Protein AF-A0A1W6P395-F1 (afdb_monomer_lite)

Sequence (103 aa):
MDKRLFVSHTLVEFTAAFFDCEKIEALGFTANMNLPAVADGRVVSTLNLLGRTGDYTPEVVAAAMAWQPALTLAFLKLQLEDIASATLHSGIRTPQNAGILEG

Foldseek 3Di:
DDPDKDWDLFQVSVVVVDPPSVVLVVVVFTIWTWQFQADPNDRPDTDIDTHHRPPDDVVNVVVSNVCNPVVNVLVVQQVVPDVVPRDPDPDDDDDDDPDPDDD

Organism: NCBI:txid92947

Structure (mmCIF, N/CA/C/O backbone):
data_AF-A0A1W6P395-F1
#
_entry.id   AF-A0A1W6P395-F1
#
loop_
_atom_site.group_PDB
_atom_site.id
_atom_site.type_symbol
_atom_site.label_atom_id
_atom_site.label_alt_id
_atom_site.label_comp_id
_atom_site.label_asym_id
_atom_site.label_entity_id
_atom_site.label_seq_id
_atom_site.pdbx_PDB_ins_code
_atom_site.Cartn_x
_atom_site.Cartn_y
_atom_site.Cartn_z
_atom_site.occupancy
_atom_site.B_iso_or_equiv
_atom_site.auth_seq_id
_atom_site.auth_comp_id
_atom_site.auth_asym_id
_atom_site.auth_atom_id
_atom_site.pdbx_PDB_model_num
ATOM 1 N N . MET A 1 1 ? 1.878 -13.164 1.258 1.00 47.97 1 MET A N 1
ATOM 2 C CA . MET A 1 1 ? 1.255 -11.859 1.557 1.00 47.97 1 MET A CA 1
ATOM 3 C C . MET A 1 1 ? -0.241 -11.985 1.342 1.00 47.97 1 MET A C 1
ATOM 5 O O . MET A 1 1 ? -0.645 -12.506 0.309 1.00 47.97 1 MET A O 1
ATOM 9 N N . ASP A 1 2 ? -1.025 -11.618 2.354 1.00 42.62 2 ASP A N 1
ATOM 10 C CA . ASP A 1 2 ? -2.495 -11.606 2.325 1.00 42.62 2 ASP A CA 1
ATOM 11 C C . ASP A 1 2 ? -2.994 -10.572 1.289 1.00 42.62 2 ASP A C 1
ATOM 13 O O . ASP A 1 2 ? -2.323 -9.570 1.048 1.00 42.62 2 ASP A O 1
ATOM 17 N N . LYS A 1 3 ? -4.136 -10.832 0.638 1.00 50.72 3 LYS A N 1
ATOM 18 C CA . LYS A 1 3 ? -4.728 -9.987 -0.424 1.00 50.72 3 LYS A CA 1
ATOM 19 C C . LYS A 1 3 ? -5.505 -8.787 0.124 1.00 50.72 3 LYS A C 1
ATOM 21 O O . LYS A 1 3 ? -5.997 -7.970 -0.653 1.00 50.72 3 LYS A O 1
ATOM 26 N N . ARG A 1 4 ? -5.696 -8.726 1.441 1.00 50.75 4 ARG A N 1
ATOM 27 C CA . ARG A 1 4 ? -6.499 -7.694 2.094 1.00 50.75 4 ARG A CA 1
ATOM 28 C C . ARG A 1 4 ? -5.736 -6.374 2.174 1.00 50.75 4 ARG A C 1
ATOM 30 O O . ARG A 1 4 ? -4.577 -6.345 2.575 1.00 50.75 4 ARG A O 1
ATOM 37 N N . LEU A 1 5 ? -6.424 -5.295 1.798 1.00 53.81 5 LEU A N 1
ATOM 38 C CA . LEU A 1 5 ? -6.022 -3.922 2.090 1.00 53.81 5 LEU A CA 1
ATOM 39 C C . LEU A 1 5 ? -5.730 -3.817 3.593 1.00 53.81 5 LEU A C 1
ATOM 41 O O . LEU A 1 5 ? -6.571 -4.203 4.406 1.00 53.81 5 LEU A O 1
ATOM 45 N N . PHE A 1 6 ? -4.550 -3.317 3.951 1.00 64.44 6 PHE A N 1
ATOM 46 C CA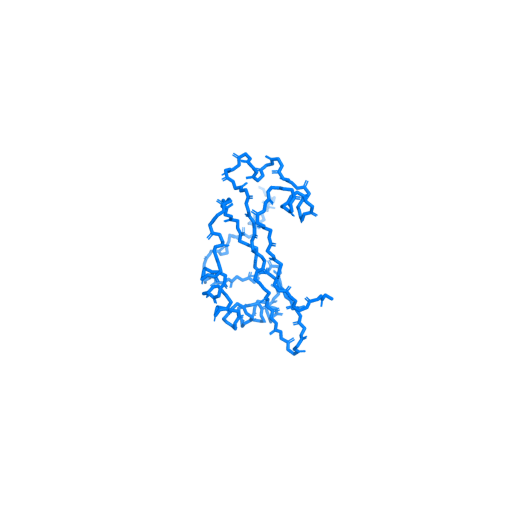 . PHE A 1 6 ? -4.238 -3.003 5.340 1.00 64.44 6 PHE A CA 1
ATOM 47 C C . PHE A 1 6 ? -4.549 -1.529 5.588 1.00 64.44 6 PHE A C 1
ATOM 49 O O . PHE A 1 6 ? -4.055 -0.657 4.871 1.00 64.44 6 PHE A O 1
ATOM 56 N N . VAL A 1 7 ? -5.375 -1.264 6.594 1.00 58.22 7 VAL A N 1
ATOM 57 C CA . VAL A 1 7 ? -5.729 0.085 7.039 1.00 58.22 7 VAL A CA 1
ATOM 58 C C . VAL A 1 7 ? -5.554 0.122 8.548 1.00 58.22 7 VAL A C 1
ATOM 60 O O . VAL A 1 7 ? -6.060 -0.762 9.238 1.00 58.22 7 VAL A O 1
ATOM 63 N N . SER A 1 8 ? -4.843 1.127 9.056 1.00 62.75 8 SER A N 1
ATOM 64 C CA . SER A 1 8 ? -4.846 1.437 10.487 1.00 62.75 8 SER A CA 1
ATOM 65 C C . SER A 1 8 ? -5.759 2.635 10.718 1.00 62.75 8 SER A C 1
ATOM 67 O O . SER A 1 8 ? -5.536 3.697 10.124 1.00 62.75 8 SER A O 1
ATOM 69 N N . HIS A 1 9 ? -6.734 2.508 11.607 1.00 59.84 9 HIS A N 1
ATOM 70 C CA . HIS A 1 9 ? -7.641 3.607 11.941 1.00 59.84 9 HIS A CA 1
ATOM 71 C C . HIS A 1 9 ? -7.231 4.334 13.228 1.00 59.84 9 HIS A C 1
ATOM 73 O O . HIS A 1 9 ? -7.790 5.384 13.545 1.00 59.84 9 HIS A O 1
ATOM 79 N N . THR A 1 10 ? -6.248 3.800 13.959 1.00 54.00 10 THR A N 1
ATOM 80 C CA . THR A 1 10 ? -5.767 4.350 15.231 1.00 54.00 10 THR A CA 1
ATOM 81 C C . THR A 1 10 ? -4.241 4.429 15.291 1.00 54.00 10 THR A C 1
ATOM 83 O O . THR A 1 10 ? -3.542 3.663 14.628 1.00 54.00 10 THR A O 1
ATOM 86 N N . LEU A 1 11 ? -3.716 5.305 16.158 1.00 55.41 11 LEU A N 1
ATOM 87 C CA . LEU A 1 11 ? -2.275 5.441 16.411 1.00 55.41 11 LEU A CA 1
ATOM 88 C C . LEU A 1 11 ? -1.643 4.138 16.943 1.00 55.41 11 LEU A C 1
ATOM 90 O O . LEU A 1 11 ? -0.480 3.861 16.673 1.00 55.41 11 LEU A O 1
ATOM 94 N N . VAL A 1 12 ? -2.415 3.307 17.651 1.00 57.22 12 VAL A N 1
ATOM 95 C CA . VAL A 1 12 ? -1.975 1.994 18.165 1.00 57.22 12 VAL A CA 1
ATOM 96 C C . VAL A 1 12 ? -1.804 0.975 17.030 1.00 57.22 12 VAL A C 1
ATOM 98 O O . VAL A 1 12 ? -0.818 0.245 16.973 1.00 57.22 12 VAL A O 1
ATOM 101 N N . GLU A 1 13 ? -2.735 0.944 16.078 1.00 57.16 13 GLU A N 1
ATOM 102 C CA . GLU A 1 13 ? -2.625 0.095 14.883 1.00 57.16 13 GLU A CA 1
ATOM 103 C C . GLU A 1 13 ? -1.549 0.609 13.916 1.00 57.16 13 GLU A C 1
ATOM 105 O O . GLU A 1 13 ? -0.889 -0.174 13.234 1.00 57.16 13 GLU A O 1
ATOM 110 N N . PHE A 1 14 ? -1.349 1.928 13.884 1.00 56.94 14 PHE A N 1
ATOM 111 C CA . PHE A 1 14 ? -0.285 2.590 13.139 1.00 56.94 14 PHE A CA 1
ATOM 112 C C . PHE A 1 14 ? 1.103 2.234 13.704 1.00 56.94 14 PHE A C 1
ATOM 114 O O . PHE A 1 14 ? 1.998 1.856 12.949 1.00 56.94 14 PHE A O 1
ATOM 121 N N . THR A 1 15 ? 1.259 2.254 15.034 1.00 55.53 15 THR A N 1
ATOM 122 C CA . THR A 1 15 ? 2.509 1.908 15.743 1.00 55.53 15 THR A CA 1
ATOM 123 C C . THR A 1 15 ? 2.943 0.461 15.602 1.00 55.53 15 THR A C 1
ATOM 125 O O . THR A 1 15 ? 4.139 0.184 15.575 1.00 55.53 15 THR A O 1
ATOM 128 N N . ALA A 1 16 ? 2.002 -0.460 15.416 1.00 57.72 16 ALA A N 1
ATOM 129 C CA . ALA A 1 16 ? 2.324 -1.847 15.091 1.00 57.72 16 ALA A CA 1
ATOM 130 C C . ALA A 1 16 ? 2.807 -2.044 13.637 1.00 57.72 16 ALA A C 1
ATOM 132 O O . ALA A 1 16 ? 3.441 -3.057 13.341 1.00 57.72 16 ALA A O 1
ATOM 133 N N . ALA A 1 17 ? 2.505 -1.108 12.727 1.00 59.03 17 ALA A N 1
ATOM 134 C CA . ALA A 1 17 ? 2.785 -1.234 11.294 1.00 59.03 17 ALA A CA 1
ATOM 135 C C . ALA A 1 17 ? 4.072 -0.526 10.835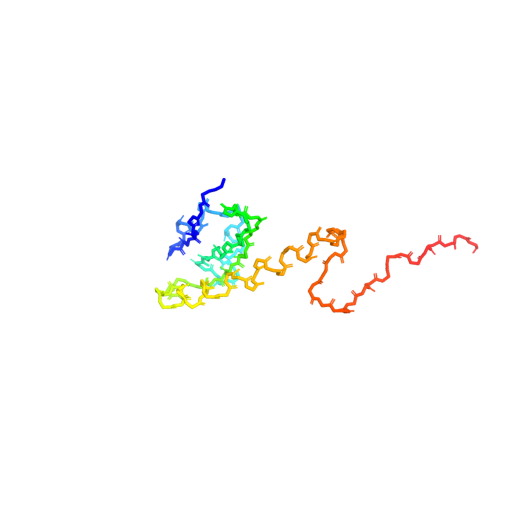 1.00 59.03 17 ALA A C 1
ATOM 137 O O . ALA A 1 17 ? 4.608 -0.883 9.784 1.00 59.03 17 ALA A O 1
ATOM 138 N N . PHE A 1 18 ? 4.591 0.442 11.600 1.00 59.88 18 PHE A N 1
ATOM 139 C CA . PHE A 1 18 ? 5.818 1.165 11.252 1.00 59.88 18 PHE A CA 1
ATOM 140 C C . PHE A 1 18 ? 6.808 1.237 12.411 1.00 59.88 18 PHE A C 1
ATOM 142 O O . PHE A 1 18 ? 6.463 1.542 13.546 1.00 59.88 18 PHE A O 1
ATOM 149 N N . PHE A 1 19 ? 8.084 1.041 12.091 1.00 61.97 19 PHE A N 1
ATOM 150 C CA . PHE A 1 19 ? 9.188 1.137 13.045 1.00 61.97 19 PHE A CA 1
ATOM 151 C C . PHE A 1 19 ? 9.533 2.594 13.445 1.00 61.97 19 PHE A C 1
ATOM 153 O O . PHE A 1 19 ? 10.146 2.810 14.481 1.00 61.97 19 PHE A O 1
ATOM 160 N N . ASP A 1 20 ? 9.109 3.600 12.664 1.00 66.81 20 ASP A N 1
ATOM 161 C CA . ASP A 1 20 ? 9.480 5.027 12.809 1.00 66.81 20 ASP A CA 1
ATOM 162 C C . ASP A 1 20 ? 8.322 5.932 13.304 1.00 66.81 20 ASP A C 1
ATOM 164 O O . ASP A 1 20 ? 8.233 7.113 12.958 1.00 66.81 20 ASP A O 1
ATOM 168 N N . CYS A 1 21 ? 7.394 5.402 14.100 1.00 62.66 21 CYS A N 1
ATOM 169 C CA . CYS A 1 21 ? 6.133 6.093 14.405 1.00 62.66 21 CYS A CA 1
ATOM 170 C C . CYS A 1 21 ? 6.259 7.454 15.089 1.00 62.66 21 CYS A C 1
ATOM 172 O O . CYS A 1 21 ? 5.485 8.347 14.761 1.00 62.66 21 CYS A O 1
ATOM 174 N N . GLU A 1 22 ? 7.257 7.657 15.950 1.00 69.44 22 GLU A N 1
ATOM 175 C CA . GLU A 1 22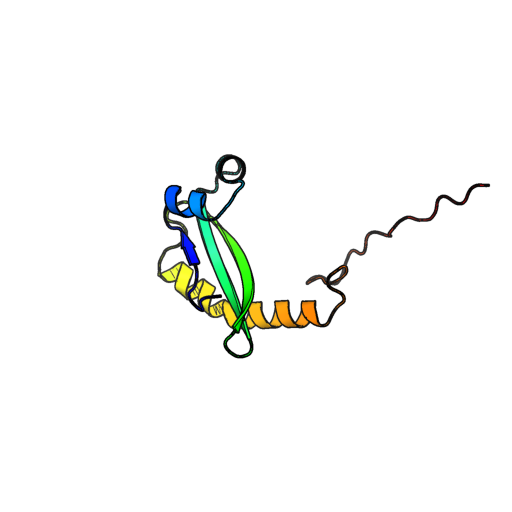 ? 7.495 8.959 16.591 1.00 69.44 22 GLU A CA 1
ATOM 176 C C . GLU A 1 22 ? 7.796 10.063 15.565 1.00 69.44 22 GLU A C 1
ATOM 178 O O . GLU A 1 22 ? 7.358 11.203 15.714 1.00 69.44 22 GLU A O 1
ATOM 183 N N . LYS A 1 23 ? 8.501 9.734 14.473 1.00 76.12 23 LYS A N 1
ATOM 184 C CA . LYS A 1 23 ? 8.781 10.694 13.395 1.00 76.12 23 LYS A CA 1
ATOM 185 C C . LYS A 1 23 ? 7.538 10.976 12.565 1.00 76.12 23 LYS A C 1
ATOM 187 O O . LYS A 1 23 ? 7.335 12.109 12.143 1.00 76.12 23 LYS A O 1
ATOM 192 N N . ILE A 1 24 ? 6.720 9.957 12.309 1.00 70.94 24 ILE A N 1
ATOM 193 C CA . ILE A 1 24 ? 5.515 10.121 11.492 1.00 70.94 24 ILE A CA 1
ATOM 194 C C . ILE A 1 24 ? 4.455 10.935 12.250 1.00 70.94 24 ILE A C 1
ATOM 196 O O . ILE A 1 24 ? 3.829 11.821 11.665 1.00 70.94 24 ILE A O 1
ATOM 200 N N . GLU A 1 25 ? 4.344 10.729 13.561 1.00 75.19 25 GLU A N 1
ATOM 201 C CA . GLU A 1 25 ? 3.529 11.569 14.439 1.00 75.19 25 GLU A CA 1
ATOM 202 C C . GLU A 1 25 ? 4.064 13.006 14.511 1.00 75.19 25 GLU A C 1
ATOM 204 O O . GLU A 1 25 ? 3.285 13.952 14.394 1.00 75.19 25 GLU A O 1
ATOM 209 N N . ALA A 1 26 ? 5.386 13.200 14.598 1.00 81.19 26 ALA A N 1
ATOM 210 C CA . ALA A 1 26 ? 5.994 14.534 14.563 1.00 81.19 26 ALA A CA 1
ATOM 211 C C . ALA A 1 26 ? 5.726 15.295 13.247 1.00 81.19 26 ALA A C 1
ATOM 213 O O . ALA A 1 26 ? 5.704 16.526 13.240 1.00 81.19 26 ALA A O 1
ATOM 214 N N . LEU A 1 27 ? 5.487 14.581 12.142 1.00 83.25 27 LEU A N 1
ATOM 215 C CA . LEU A 1 27 ? 5.051 15.154 10.862 1.00 83.25 27 LEU A CA 1
ATOM 216 C C . LEU A 1 27 ? 3.539 15.455 10.816 1.00 83.25 27 LEU A C 1
ATOM 218 O O . LEU A 1 27 ? 3.058 16.019 9.833 1.00 83.25 27 LEU A O 1
ATOM 222 N N . GLY A 1 28 ? 2.795 15.110 11.869 1.00 83.69 28 GLY A N 1
ATOM 223 C CA . GLY A 1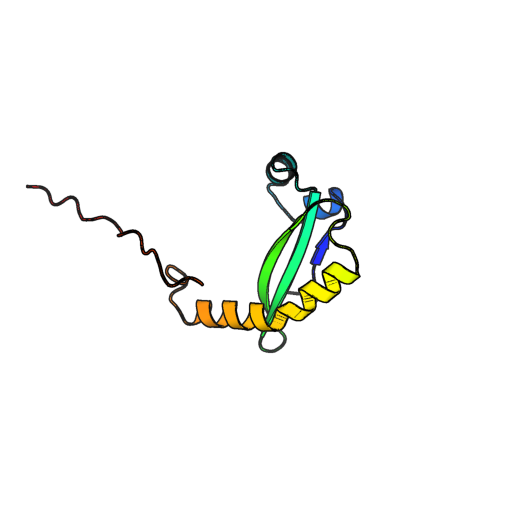 28 ? 1.363 15.366 12.011 1.00 83.69 28 GLY A CA 1
ATOM 224 C C . GLY A 1 28 ? 0.458 14.269 11.448 1.00 83.69 28 GLY A C 1
ATOM 225 O O . GLY A 1 28 ? -0.741 14.510 11.290 1.00 83.69 28 GLY A O 1
ATOM 226 N N . PHE A 1 29 ? 0.993 13.084 11.140 1.00 86.44 29 PHE A N 1
ATOM 227 C CA . PHE A 1 29 ? 0.214 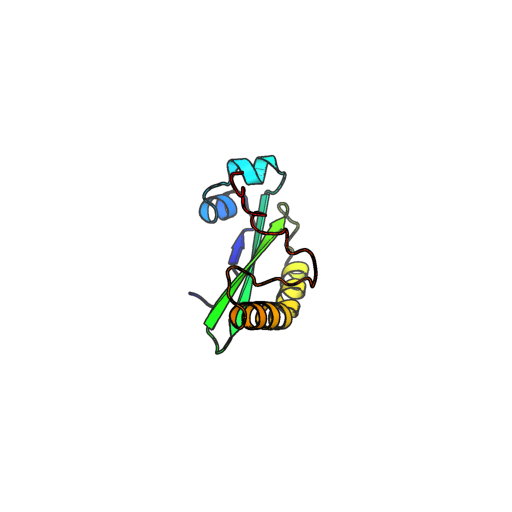11.949 10.646 1.00 86.44 29 PHE A CA 1
ATOM 228 C C . PHE A 1 29 ? -0.080 10.951 11.764 1.00 86.44 29 PHE A C 1
ATOM 230 O O . PHE A 1 29 ? 0.777 10.630 12.581 1.00 86.44 29 PHE A O 1
ATOM 237 N N . THR A 1 30 ? -1.304 10.438 11.779 1.00 82.31 30 THR A N 1
ATOM 238 C CA . THR A 1 30 ? -1.812 9.561 12.847 1.00 82.31 30 THR A CA 1
ATOM 239 C C . THR A 1 30 ? -2.601 8.359 12.321 1.00 82.31 30 THR A C 1
ATOM 241 O O . THR A 1 30 ? -3.124 7.571 13.107 1.00 82.31 30 THR A O 1
ATOM 244 N N . ALA A 1 31 ? -2.666 8.183 10.997 1.00 84.44 31 ALA A N 1
ATOM 245 C CA . ALA A 1 31 ? -3.286 7.039 10.337 1.00 84.44 31 ALA A CA 1
ATOM 246 C C . ALA A 1 31 ? -2.529 6.651 9.053 1.00 84.44 31 ALA A C 1
ATOM 248 O O . ALA A 1 31 ? -1.867 7.484 8.429 1.00 84.44 31 ALA A O 1
ATOM 249 N N . ASN A 1 32 ? -2.670 5.393 8.617 1.00 87.69 32 ASN A N 1
ATOM 250 C CA . ASN A 1 32 ? -2.183 4.923 7.319 1.00 87.69 32 ASN A CA 1
ATOM 251 C C . ASN A 1 32 ? -3.191 4.039 6.585 1.00 87.69 32 ASN A C 1
ATOM 253 O O . ASN A 1 32 ? -3.987 3.328 7.201 1.00 87.69 32 ASN A O 1
ATOM 257 N N . MET A 1 33 ? -3.070 4.041 5.261 1.00 88.06 33 MET A N 1
ATOM 258 C CA . MET A 1 33 ? -3.703 3.081 4.367 1.00 88.06 33 MET A CA 1
ATOM 259 C C . MET A 1 33 ? -2.659 2.539 3.388 1.00 88.06 33 MET A C 1
ATOM 261 O O . MET A 1 33 ? -1.989 3.305 2.697 1.00 88.06 33 MET A O 1
ATOM 265 N N . ASN A 1 34 ? -2.553 1.214 3.290 1.00 90.00 34 ASN A N 1
ATOM 266 C CA . ASN A 1 34 ? -1.681 0.529 2.339 1.00 90.00 34 ASN A CA 1
ATOM 267 C C . ASN A 1 34 ? -2.500 -0.023 1.176 1.00 90.00 34 ASN A C 1
ATOM 269 O O . ASN A 1 34 ? -3.054 -1.117 1.281 1.00 90.00 34 ASN A O 1
ATOM 273 N N . LEU A 1 35 ? -2.543 0.704 0.059 1.00 93.12 35 LEU A N 1
ATOM 274 C CA . LEU A 1 35 ? -3.231 0.284 -1.164 1.00 93.12 35 LEU A CA 1
ATOM 275 C C . LEU A 1 35 ? -2.400 -0.789 -1.898 1.00 93.12 35 LEU A C 1
ATOM 277 O O . LEU A 1 35 ? -1.289 -0.487 -2.343 1.00 93.12 35 LEU A O 1
ATOM 281 N N . PRO A 1 36 ? -2.875 -2.043 -2.039 1.00 93.31 36 PRO A N 1
ATOM 282 C CA . PRO A 1 36 ? -2.098 -3.096 -2.682 1.00 93.31 36 PRO A CA 1
ATOM 283 C C . PRO A 1 36 ? -2.067 -2.926 -4.201 1.00 93.31 36 PRO A C 1
ATOM 285 O O . PRO A 1 36 ? -3.085 -2.641 -4.820 1.00 93.31 36 PRO A O 1
ATOM 288 N N . ALA A 1 37 ? -0.924 -3.209 -4.815 1.00 93.25 37 ALA A N 1
ATOM 289 C CA . ALA A 1 37 ? -0.818 -3.515 -6.236 1.00 93.25 37 ALA A CA 1
ATOM 290 C C . ALA A 1 37 ? -0.919 -5.034 -6.420 1.00 93.25 37 ALA A C 1
ATOM 292 O O . ALA A 1 37 ? -0.148 -5.775 -5.802 1.00 93.25 37 ALA A O 1
ATOM 293 N N . VAL A 1 38 ? -1.855 -5.510 -7.245 1.00 93.56 38 VAL A N 1
ATOM 294 C CA . VAL A 1 38 ? -2.150 -6.945 -7.385 1.00 93.56 38 VAL A CA 1
ATOM 295 C C . VAL A 1 38 ? -2.046 -7.381 -8.840 1.00 93.56 38 VAL A C 1
ATOM 297 O O . VAL A 1 38 ? -2.858 -6.979 -9.664 1.00 93.56 38 VAL A O 1
ATOM 300 N N . ALA A 1 39 ? -1.102 -8.272 -9.137 1.00 90.00 39 ALA A N 1
ATOM 301 C CA . ALA A 1 39 ? -0.950 -8.900 -10.448 1.00 90.00 39 ALA A CA 1
ATOM 302 C C . ALA A 1 39 ? -0.952 -10.423 -10.290 1.00 90.00 39 ALA A C 1
ATOM 304 O O . ALA A 1 39 ? -0.397 -10.945 -9.325 1.00 90.00 39 ALA A O 1
ATOM 305 N N . ASP A 1 40 ? -1.620 -11.132 -11.204 1.00 90.44 40 ASP A N 1
ATOM 306 C CA . ASP A 1 40 ? -1.768 -12.597 -11.153 1.00 90.44 40 ASP A CA 1
ATOM 307 C C . ASP A 1 40 ? -2.283 -13.112 -9.789 1.00 90.44 40 ASP A C 1
ATOM 309 O O . ASP A 1 40 ? -1.809 -14.086 -9.209 1.00 90.44 40 ASP A O 1
ATOM 313 N N . GLY A 1 41 ? -3.221 -12.372 -9.187 1.00 87.31 41 GLY A N 1
ATOM 314 C CA . GLY A 1 41 ? -3.754 -12.698 -7.865 1.00 87.31 41 GLY A CA 1
ATOM 315 C C . GLY A 1 41 ? -2.722 -12.642 -6.729 1.00 87.31 41 GLY A C 1
ATOM 316 O O . GLY A 1 41 ? -2.979 -13.198 -5.661 1.00 87.31 41 GLY A O 1
ATOM 317 N N . ARG A 1 42 ? -1.577 -11.984 -6.916 1.00 85.81 42 ARG A N 1
ATOM 318 C CA . ARG A 1 42 ? -0.530 -11.800 -5.902 1.00 85.81 42 ARG A CA 1
ATOM 319 C C . ARG A 1 42 ? -0.325 -10.315 -5.644 1.00 85.81 42 ARG A C 1
ATOM 321 O O . ARG A 1 42 ? -0.317 -9.520 -6.576 1.00 85.81 42 ARG A O 1
ATOM 328 N N . VAL A 1 43 ? -0.130 -9.942 -4.382 1.00 89.19 43 VAL A N 1
ATOM 329 C CA . VAL A 1 43 ? 0.323 -8.587 -4.043 1.00 89.19 43 VAL A CA 1
ATOM 330 C C . VAL A 1 43 ? 1.780 -8.468 -4.484 1.00 89.19 43 VAL A C 1
ATOM 332 O O . VAL A 1 43 ? 2.634 -9.181 -3.959 1.00 89.19 43 VAL A O 1
ATOM 335 N N . VAL A 1 44 ? 2.039 -7.620 -5.477 1.00 88.56 44 VAL A N 1
ATOM 336 C CA . VAL A 1 44 ? 3.381 -7.400 -6.046 1.00 88.56 44 VAL A CA 1
ATOM 337 C C . VAL A 1 44 ? 4.062 -6.162 -5.472 1.00 88.56 44 VAL A C 1
ATOM 339 O O . VAL A 1 44 ? 5.283 -6.067 -5.511 1.00 88.56 44 VAL A O 1
ATOM 342 N N . SER A 1 45 ? 3.279 -5.225 -4.932 1.00 89.06 45 SER A N 1
ATOM 343 C CA . SER A 1 45 ? 3.757 -4.025 -4.245 1.00 89.06 45 SER A CA 1
ATOM 344 C C . SER A 1 45 ? 2.623 -3.391 -3.425 1.00 89.06 45 SER A C 1
ATOM 346 O O . SER A 1 45 ? 1.480 -3.854 -3.471 1.00 89.06 45 SER A O 1
ATOM 348 N N . THR A 1 46 ? 2.916 -2.318 -2.694 1.00 89.81 46 THR A N 1
ATOM 349 C CA . THR A 1 46 ? 1.941 -1.516 -1.941 1.00 89.81 46 THR A CA 1
ATOM 350 C C . THR A 1 46 ? 2.263 -0.030 -2.065 1.00 89.81 46 THR A C 1
ATOM 352 O O . THR A 1 46 ? 3.430 0.351 -1.982 1.00 89.81 46 THR A O 1
ATOM 355 N N . LEU A 1 47 ? 1.239 0.814 -2.198 1.00 91.38 47 LEU A N 1
ATOM 356 C CA . LEU A 1 47 ? 1.355 2.258 -2.002 1.00 91.38 47 LEU A CA 1
ATOM 357 C C . LEU A 1 47 ? 0.966 2.599 -0.567 1.00 91.38 47 LEU A C 1
ATOM 359 O O . LEU A 1 47 ? -0.160 2.333 -0.148 1.00 91.38 47 LEU A O 1
ATOM 363 N N . ASN A 1 48 ? 1.901 3.192 0.164 1.00 90.12 48 ASN A N 1
ATOM 364 C CA . ASN A 1 48 ? 1.668 3.683 1.511 1.00 90.12 48 ASN A CA 1
ATOM 365 C C . ASN A 1 48 ? 1.101 5.103 1.454 1.00 90.12 48 ASN A C 1
ATOM 367 O O . ASN A 1 48 ? 1.683 5.975 0.805 1.00 90.12 48 ASN A O 1
ATOM 371 N N . LEU A 1 49 ? -0.028 5.326 2.116 1.00 90.31 49 LEU A N 1
ATOM 372 C CA . LEU A 1 49 ? -0.668 6.629 2.232 1.00 90.31 49 LEU A CA 1
ATOM 373 C C . LEU A 1 49 ? -0.722 7.007 3.709 1.00 90.31 49 LEU A C 1
ATOM 375 O O . LEU A 1 49 ? -1.277 6.268 4.526 1.00 90.31 49 LEU A O 1
ATOM 379 N N . LEU A 1 50 ? -0.164 8.167 4.048 1.00 89.81 50 LEU A N 1
ATOM 380 C CA . LEU A 1 50 ? -0.209 8.738 5.391 1.00 89.81 50 LEU A CA 1
ATOM 381 C C . LEU A 1 50 ? -1.322 9.780 5.479 1.00 89.81 50 LEU A C 1
ATOM 383 O O . LEU A 1 50 ? -1.512 10.584 4.567 1.00 89.81 50 LEU A O 1
ATOM 387 N N . GLY A 1 51 ? -2.052 9.748 6.586 1.00 88.62 51 GLY A N 1
ATOM 388 C CA . GLY A 1 51 ? -3.164 10.647 6.862 1.00 88.62 51 GLY A CA 1
ATOM 389 C C . GLY A 1 51 ? -3.304 10.875 8.359 1.00 88.62 51 GLY A C 1
ATOM 390 O O . GLY A 1 51 ? -2.447 10.479 9.155 1.00 88.62 51 GLY A O 1
ATOM 391 N N . ARG A 1 52 ? -4.390 11.518 8.761 1.00 88.94 52 ARG A N 1
ATOM 392 C CA . ARG A 1 52 ? -4.756 11.707 10.165 1.00 88.94 52 ARG A CA 1
ATOM 393 C C . ARG A 1 52 ? -5.899 10.778 10.546 1.00 88.94 52 ARG A C 1
ATOM 395 O O . ARG A 1 52 ? -6.647 10.298 9.696 1.00 88.94 52 ARG A O 1
ATOM 402 N N . THR A 1 53 ? -6.050 10.535 11.841 1.00 84.44 53 THR A N 1
ATOM 403 C CA . THR A 1 53 ? -7.199 9.821 12.399 1.00 84.44 53 THR A CA 1
ATOM 404 C C . THR A 1 53 ? -8.502 10.406 11.854 1.00 84.44 53 THR A C 1
ATOM 406 O O . THR A 1 53 ? -8.757 11.600 11.990 1.00 84.44 53 THR A O 1
ATOM 409 N N . GLY A 1 54 ? -9.326 9.554 11.244 1.00 85.81 54 GLY A N 1
ATOM 410 C CA . GLY A 1 54 ? -10.596 9.944 10.626 1.00 85.81 54 GLY A CA 1
ATOM 411 C C . GLY A 1 54 ? -10.526 10.285 9.133 1.00 85.81 54 GLY A C 1
ATOM 412 O O . GLY A 1 54 ? -11.574 10.277 8.495 1.00 85.81 54 GLY A O 1
ATOM 413 N N . ASP A 1 55 ? -9.339 10.497 8.547 1.00 90.44 55 ASP A N 1
ATOM 414 C CA . ASP A 1 55 ? -9.211 10.815 7.111 1.00 90.44 55 ASP A CA 1
ATOM 415 C C . ASP A 1 55 ? -9.606 9.620 6.214 1.00 90.44 55 ASP A C 1
ATOM 417 O O . ASP A 1 55 ? -10.134 9.799 5.117 1.00 90.44 55 ASP A O 1
ATOM 421 N N . TYR A 1 56 ? -9.393 8.383 6.679 1.00 91.19 56 TYR A N 1
ATOM 422 C CA . TYR A 1 56 ? -9.739 7.158 5.946 1.00 91.19 56 TYR A CA 1
ATOM 423 C C . TYR A 1 56 ? -11.139 6.652 6.297 1.00 91.19 56 TYR A C 1
ATOM 425 O O . TYR A 1 56 ? -11.299 5.618 6.952 1.00 91.19 56 TYR A O 1
ATOM 433 N N . THR A 1 57 ? -12.162 7.388 5.857 1.00 93.50 57 THR A N 1
ATOM 434 C CA . THR A 1 57 ? -13.554 6.917 5.919 1.00 93.50 57 THR A CA 1
ATOM 435 C C . THR A 1 57 ? -13.779 5.741 4.954 1.00 93.50 57 THR A C 1
ATOM 437 O O . THR A 1 57 ? -13.008 5.572 4.001 1.00 93.50 57 THR A O 1
ATOM 440 N N . PRO A 1 58 ? -14.834 4.926 5.137 1.00 92.25 58 PRO A N 1
ATOM 441 C CA . PRO A 1 58 ? -15.150 3.832 4.215 1.00 92.25 58 PRO A CA 1
ATOM 442 C C . PRO A 1 58 ? -15.270 4.275 2.748 1.00 92.25 58 PRO A C 1
ATOM 444 O O . PRO A 1 58 ? -14.823 3.566 1.846 1.00 92.25 58 PRO A O 1
ATOM 447 N N . GLU A 1 59 ? -15.820 5.463 2.500 1.00 96.12 59 GLU A N 1
ATOM 448 C CA . GLU A 1 59 ? -15.977 6.038 1.162 1.00 96.12 59 GLU A CA 1
ATOM 449 C C . GLU A 1 59 ? -14.621 6.400 0.546 1.00 96.12 59 GLU A C 1
ATOM 451 O O . GLU A 1 59 ? -14.375 6.100 -0.624 1.00 96.12 59 GLU A O 1
ATOM 456 N N . VAL A 1 60 ? -13.718 6.990 1.337 1.00 94.62 60 VAL A N 1
ATOM 457 C CA . VAL A 1 60 ? -12.344 7.302 0.910 1.00 94.62 60 VAL A CA 1
ATOM 458 C C . VAL A 1 60 ? -11.576 6.021 0.596 1.00 94.62 60 VAL A C 1
ATOM 460 O O . VAL A 1 60 ? -10.897 5.943 -0.428 1.00 94.62 60 VAL A O 1
ATOM 463 N N . VAL A 1 61 ? -11.719 4.992 1.433 1.00 93.12 61 VAL A N 1
ATOM 464 C CA . VAL A 1 61 ? -11.093 3.682 1.214 1.00 93.12 61 VAL A CA 1
ATOM 465 C C . VAL A 1 61 ? -11.603 3.040 -0.079 1.00 93.12 61 VAL A C 1
ATOM 467 O O . VAL A 1 61 ? -10.805 2.566 -0.891 1.00 93.12 61 VAL A O 1
ATOM 470 N N . ALA A 1 62 ? -12.917 3.060 -0.318 1.00 93.00 62 ALA A N 1
ATOM 471 C CA . ALA A 1 62 ? -13.506 2.541 -1.551 1.00 93.00 62 ALA A CA 1
ATOM 472 C C . ALA A 1 62 ? -13.018 3.312 -2.789 1.00 93.00 62 ALA A C 1
ATOM 474 O O . ALA A 1 62 ? -12.665 2.701 -3.801 1.00 93.00 62 ALA A O 1
ATOM 475 N N . ALA A 1 63 ? -12.934 4.641 -2.694 1.00 95.44 63 ALA A N 1
ATOM 476 C CA . ALA A 1 63 ? -12.403 5.478 -3.762 1.00 95.44 63 ALA A CA 1
ATOM 477 C C . ALA A 1 63 ? -10.925 5.166 -4.046 1.00 95.44 63 ALA A C 1
ATOM 479 O O . ALA A 1 63 ? -10.547 5.018 -5.206 1.00 95.44 63 ALA A O 1
ATOM 480 N N . ALA A 1 64 ? -10.097 4.993 -3.014 1.00 93.81 64 ALA A N 1
ATOM 481 C CA . ALA A 1 64 ? -8.697 4.605 -3.174 1.00 93.81 64 ALA A CA 1
ATOM 482 C C . ALA A 1 64 ? -8.552 3.216 -3.813 1.00 93.81 64 ALA A C 1
ATOM 484 O O . ALA A 1 64 ? -7.723 3.028 -4.703 1.00 93.81 64 ALA A O 1
ATOM 485 N N . MET A 1 65 ? -9.400 2.256 -3.435 1.00 93.94 65 MET A N 1
ATOM 486 C CA . MET A 1 65 ? -9.414 0.924 -4.048 1.00 93.94 65 MET A CA 1
ATOM 487 C C . MET A 1 65 ? -9.723 0.956 -5.548 1.00 93.94 65 MET A C 1
ATOM 489 O O . MET A 1 65 ? -9.186 0.131 -6.286 1.00 93.94 65 MET A O 1
ATOM 493 N N . ALA A 1 66 ? -10.509 1.922 -6.032 1.00 96.31 66 ALA A N 1
ATOM 494 C CA . ALA A 1 66 ? -10.759 2.084 -7.466 1.00 96.31 66 ALA A CA 1
ATOM 495 C C . ALA A 1 66 ? -9.484 2.428 -8.268 1.00 96.31 66 ALA A C 1
ATOM 497 O O . ALA A 1 66 ? -9.420 2.145 -9.464 1.00 96.31 66 ALA A O 1
ATOM 498 N N . TRP A 1 67 ? -8.447 2.972 -7.619 1.00 95.94 67 TRP A N 1
ATOM 499 C CA . TRP A 1 67 ? -7.146 3.265 -8.238 1.00 95.94 67 TRP A CA 1
ATOM 500 C C . TRP A 1 67 ? -6.184 2.071 -8.266 1.00 95.94 67 TRP A C 1
ATOM 502 O O . TRP A 1 67 ? -5.138 2.139 -8.917 1.00 95.94 67 TRP A O 1
ATOM 512 N N . GLN A 1 68 ? -6.523 0.960 -7.607 1.00 95.12 68 GLN A N 1
ATOM 513 C CA . GLN A 1 68 ? -5.668 -0.225 -7.508 1.00 95.12 68 GLN A CA 1
ATOM 514 C C . GLN A 1 68 ? -5.182 -0.774 -8.872 1.00 95.12 68 GLN A C 1
ATOM 516 O O . GLN A 1 68 ? -3.996 -1.114 -8.977 1.00 95.12 68 GLN A O 1
ATOM 521 N N . PRO A 1 69 ? -5.998 -0.810 -9.947 1.00 95.06 69 PRO A N 1
ATOM 522 C CA . PRO A 1 69 ? -5.517 -1.253 -11.256 1.00 95.06 69 PRO A CA 1
ATOM 523 C C . PRO A 1 69 ? -4.444 -0.326 -11.842 1.00 95.06 69 PRO A C 1
ATOM 525 O O . PRO A 1 69 ? -3.421 -0.800 -12.336 1.00 95.06 69 PRO A O 1
ATOM 528 N N . ALA A 1 70 ? -4.633 0.994 -11.739 1.00 95.81 70 ALA A N 1
ATOM 529 C CA . ALA A 1 70 ? -3.663 1.975 -12.227 1.00 95.81 70 ALA A CA 1
ATOM 530 C C . ALA A 1 70 ? -2.340 1.882 -11.454 1.00 95.81 70 ALA A C 1
ATOM 532 O O . ALA A 1 70 ? -1.265 1.872 -12.056 1.00 95.81 70 ALA A O 1
ATOM 533 N N . LEU A 1 71 ? -2.423 1.724 -10.130 1.00 94.56 71 LEU A N 1
ATOM 534 C CA . LEU A 1 71 ? -1.257 1.495 -9.282 1.00 94.56 71 LEU A CA 1
ATOM 535 C C . LEU A 1 71 ? -0.495 0.226 -9.688 1.00 94.56 71 LEU A C 1
ATOM 537 O O . LEU A 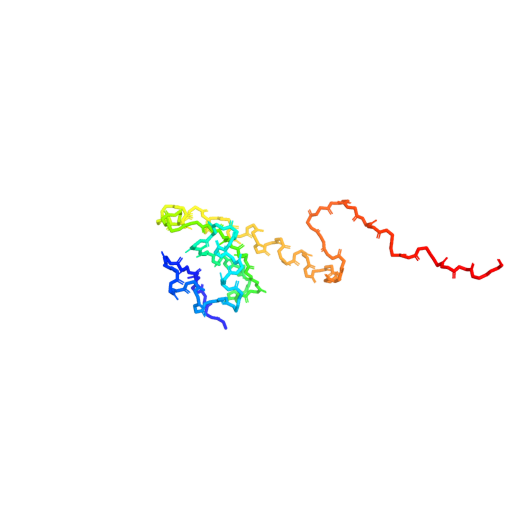1 71 ? 0.732 0.234 -9.786 1.00 94.56 71 LEU A O 1
ATOM 541 N N . THR A 1 72 ? -1.222 -0.860 -9.950 1.00 94.31 72 THR A N 1
ATOM 542 C CA . THR A 1 72 ? -0.633 -2.134 -10.376 1.00 94.31 72 THR A CA 1
ATOM 543 C C . THR A 1 72 ? 0.135 -1.979 -11.684 1.00 94.31 72 THR A C 1
ATOM 545 O O . THR A 1 72 ? 1.283 -2.413 -11.772 1.00 94.31 72 THR A O 1
ATOM 548 N N . LEU A 1 73 ? -0.454 -1.314 -12.682 1.00 94.62 73 LEU A N 1
ATOM 549 C CA . LEU A 1 73 ? 0.207 -1.062 -13.964 1.00 94.62 73 LEU A CA 1
ATOM 550 C C . LEU A 1 73 ? 1.471 -0.210 -13.807 1.00 94.62 73 LEU A C 1
ATOM 552 O O . LEU A 1 73 ? 2.486 -0.507 -14.436 1.00 94.62 73 LEU A O 1
ATOM 556 N N . ALA A 1 74 ? 1.431 0.811 -12.949 1.00 91.81 74 ALA A N 1
ATOM 557 C CA . ALA A 1 74 ? 2.592 1.647 -12.665 1.00 91.81 74 ALA A CA 1
ATOM 558 C C . ALA A 1 74 ? 3.751 0.823 -12.078 1.00 91.81 74 ALA A C 1
ATOM 560 O O . ALA A 1 74 ? 4.870 0.900 -12.581 1.00 91.81 74 ALA A O 1
ATOM 561 N N . PHE A 1 75 ? 3.486 -0.022 -11.076 1.00 90.19 75 PHE A N 1
ATOM 562 C CA . PHE A 1 75 ? 4.523 -0.880 -10.494 1.00 90.19 75 PHE A CA 1
ATOM 563 C C . PHE A 1 75 ? 5.071 -1.910 -11.481 1.00 90.19 75 PHE A C 1
ATOM 565 O O . PHE A 1 75 ? 6.285 -2.083 -11.548 1.00 90.19 75 PHE A O 1
ATOM 572 N N . LEU A 1 76 ? 4.214 -2.552 -12.280 1.00 90.12 76 LEU A N 1
ATOM 573 C CA . LEU A 1 76 ? 4.674 -3.492 -13.305 1.00 90.12 76 LEU A CA 1
ATOM 574 C C . LEU A 1 76 ? 5.559 -2.795 -14.344 1.00 90.12 76 LEU A C 1
ATOM 576 O O . LEU A 1 76 ? 6.594 -3.338 -14.715 1.00 90.12 76 LEU A O 1
ATOM 580 N N . LYS A 1 77 ? 5.207 -1.575 -14.772 1.00 86.94 77 LYS A N 1
ATOM 581 C CA . LYS A 1 77 ? 6.059 -0.780 -15.668 1.00 86.94 77 LYS A CA 1
ATOM 582 C C . LYS A 1 77 ? 7.429 -0.502 -15.046 1.00 86.94 77 LYS A C 1
ATOM 584 O O . LYS A 1 77 ? 8.432 -0.687 -15.725 1.00 86.94 77 LYS A O 1
ATOM 589 N N . LEU A 1 78 ? 7.474 -0.076 -13.784 1.00 83.88 78 LEU A N 1
ATOM 590 C CA . LEU A 1 78 ? 8.739 0.198 -13.094 1.00 83.88 78 LEU A CA 1
ATOM 591 C C . LEU A 1 78 ? 9.594 -1.067 -12.932 1.00 83.88 78 LEU A C 1
ATOM 593 O O . LEU A 1 78 ? 10.812 -0.975 -12.965 1.00 83.88 78 LEU A O 1
ATOM 597 N N . GLN A 1 79 ? 8.975 -2.245 -12.804 1.00 80.12 79 GLN A N 1
ATOM 598 C CA . GLN A 1 79 ? 9.685 -3.530 -12.745 1.00 80.12 79 GLN A CA 1
ATOM 599 C C . GLN A 1 79 ? 10.264 -3.989 -14.091 1.00 80.12 79 GLN A C 1
ATOM 601 O O . GLN A 1 79 ? 11.156 -4.834 -14.103 1.00 80.12 79 GLN A O 1
ATOM 606 N N . LEU A 1 80 ? 9.761 -3.472 -15.217 1.00 76.38 80 LEU A N 1
ATOM 607 C CA . LEU A 1 80 ? 10.360 -3.702 -16.538 1.00 76.38 80 LEU A CA 1
ATOM 608 C C . LEU A 1 80 ? 11.599 -2.826 -16.771 1.00 76.38 80 LEU A C 1
ATOM 610 O O . LEU A 1 80 ? 12.374 -3.085 -17.690 1.00 76.38 80 LEU A O 1
ATOM 614 N N . GLU A 1 81 ? 11.770 -1.785 -15.961 1.00 68.69 81 GLU A N 1
ATOM 615 C CA . GLU A 1 81 ? 12.957 -0.941 -15.931 1.00 68.69 81 GLU A CA 1
ATOM 616 C C . GLU A 1 81 ? 13.933 -1.478 -14.871 1.00 68.69 81 GLU A C 1
ATOM 618 O O . GLU A 1 81 ? 13.542 -2.192 -13.947 1.00 68.69 81 GLU A O 1
ATOM 623 N N . ASP A 1 82 ? 15.223 -1.154 -14.985 1.00 68.88 82 ASP A N 1
ATOM 624 C CA . ASP A 1 82 ? 16.142 -1.396 -13.871 1.00 68.88 82 ASP A CA 1
ATOM 625 C C . ASP A 1 82 ? 15.640 -0.592 -12.663 1.00 68.88 82 ASP A C 1
ATOM 627 O O . ASP A 1 82 ? 15.588 0.641 -12.727 1.00 68.88 82 ASP A O 1
ATOM 631 N N . ILE A 1 83 ? 15.272 -1.293 -11.582 1.00 64.56 83 ILE A N 1
ATOM 632 C CA . ILE A 1 83 ? 14.716 -0.738 -10.338 1.00 64.56 83 ILE A CA 1
ATOM 633 C C . ILE A 1 83 ? 15.557 0.428 -9.813 1.00 64.56 83 ILE A C 1
ATOM 635 O O . ILE A 1 83 ? 14.996 1.376 -9.266 1.00 64.56 83 ILE A O 1
ATOM 639 N N . ALA A 1 84 ? 16.881 0.403 -10.007 1.00 66.75 84 ALA A N 1
ATOM 640 C CA . ALA A 1 84 ? 17.765 1.483 -9.568 1.00 66.75 84 ALA A CA 1
ATOM 641 C C . ALA A 1 84 ? 17.534 2.814 -10.315 1.00 66.75 84 ALA A C 1
ATOM 643 O O . ALA A 1 84 ? 17.966 3.871 -9.855 1.00 66.75 84 ALA A O 1
ATOM 644 N N . SER A 1 85 ? 16.870 2.770 -11.469 1.00 66.75 85 SER A N 1
ATOM 645 C CA . SER A 1 85 ? 16.659 3.905 -12.374 1.00 66.75 85 SER A CA 1
ATOM 646 C C . SER A 1 85 ? 15.192 4.184 -12.709 1.00 66.75 85 SER A C 1
ATOM 648 O O . SER A 1 85 ? 14.901 5.189 -13.364 1.00 66.75 85 SER A O 1
ATOM 650 N N . ALA A 1 86 ? 14.283 3.308 -12.279 1.00 71.25 86 ALA A N 1
ATOM 651 C CA . ALA A 1 86 ? 12.876 3.364 -12.631 1.00 71.25 86 ALA A CA 1
ATOM 652 C C . ALA A 1 86 ? 12.198 4.597 -12.013 1.00 71.25 86 ALA A C 1
ATOM 654 O O . ALA A 1 86 ? 12.314 4.862 -10.814 1.00 71.25 86 ALA A O 1
ATOM 655 N N . THR A 1 87 ? 11.462 5.355 -12.825 1.00 72.25 87 THR A N 1
ATOM 656 C CA . THR A 1 87 ? 10.731 6.543 -12.363 1.00 72.25 87 THR A CA 1
ATOM 657 C C . THR A 1 87 ? 9.408 6.727 -13.102 1.00 72.25 87 THR A C 1
ATOM 659 O O . THR A 1 87 ? 9.258 6.372 -14.269 1.00 72.25 87 THR A O 1
ATOM 662 N N . LEU A 1 88 ? 8.423 7.304 -12.409 1.00 68.56 88 LEU A N 1
ATOM 663 C CA . LEU A 1 88 ? 7.125 7.668 -12.981 1.00 68.56 88 LEU A CA 1
ATOM 664 C C . LEU A 1 88 ? 7.170 8.980 -13.784 1.00 68.56 88 LEU A C 1
ATOM 666 O O . LEU A 1 88 ? 6.209 9.290 -14.486 1.00 68.56 88 LEU A O 1
ATOM 670 N N . HIS A 1 89 ? 8.257 9.753 -13.691 1.00 70.88 89 HIS A N 1
ATOM 671 C CA . HIS A 1 89 ? 8.416 11.040 -14.369 1.00 70.88 89 HIS A CA 1
ATOM 672 C C . HIS A 1 89 ? 9.588 11.018 -15.360 1.00 70.88 89 HIS A C 1
ATOM 674 O O . HIS A 1 89 ? 10.643 10.450 -15.101 1.00 70.88 89 HIS A O 1
ATOM 680 N N . SER A 1 90 ? 9.447 11.695 -16.501 1.00 63.97 90 SER A N 1
ATOM 681 C CA . SER A 1 90 ? 10.452 11.677 -17.576 1.00 63.97 90 SER A CA 1
ATOM 682 C C . SER A 1 90 ? 11.687 12.573 -17.348 1.00 63.97 90 SER A C 1
ATOM 684 O O . SER A 1 90 ? 12.590 12.574 -18.180 1.00 63.97 90 SER A O 1
ATOM 686 N N . GLY A 1 91 ? 11.778 13.321 -16.242 1.00 60.81 91 GLY A N 1
ATOM 687 C CA . GLY A 1 91 ? 12.953 14.132 -15.865 1.00 60.81 91 GLY A CA 1
ATOM 688 C C . GLY A 1 91 ? 13.000 14.300 -14.345 1.00 60.81 91 GLY A C 1
ATOM 689 O O . GLY A 1 91 ? 11.950 14.372 -13.731 1.00 60.81 91 GLY A O 1
ATOM 690 N N . ILE A 1 92 ? 14.123 14.285 -13.632 1.00 52.09 92 ILE A N 1
ATOM 691 C CA . ILE A 1 92 ? 15.502 14.663 -13.947 1.00 52.09 92 ILE A CA 1
ATOM 692 C C . ILE A 1 92 ? 16.416 13.489 -13.564 1.00 52.09 92 ILE A C 1
ATOM 694 O O . ILE A 1 92 ? 16.397 13.046 -12.418 1.00 52.09 92 ILE A O 1
ATOM 698 N N . ARG A 1 93 ? 17.243 12.998 -14.496 1.00 53.09 93 ARG A N 1
ATOM 699 C CA . ARG A 1 93 ? 18.431 12.222 -14.114 1.00 53.09 93 ARG A CA 1
ATOM 700 C C . ARG A 1 93 ? 19.458 13.231 -13.618 1.00 53.09 93 ARG A C 1
ATOM 702 O O . ARG A 1 93 ? 20.026 13.962 -14.425 1.00 53.09 93 ARG A O 1
ATOM 709 N N . THR A 1 94 ? 19.674 13.315 -12.311 1.00 48.91 94 THR A N 1
ATOM 710 C CA . THR A 1 94 ? 20.860 14.000 -11.788 1.00 48.91 94 THR A CA 1
ATOM 711 C C . THR A 1 94 ? 22.077 13.263 -12.355 1.00 48.91 94 THR A C 1
ATOM 713 O O . THR A 1 94 ? 22.091 12.029 -12.291 1.00 48.91 94 THR A O 1
ATOM 716 N N . PRO A 1 95 ? 23.070 13.943 -12.955 1.00 42.66 95 PRO A N 1
ATOM 717 C CA . PRO A 1 95 ? 24.253 13.255 -13.448 1.00 42.66 95 PRO A CA 1
ATOM 718 C C . PRO A 1 95 ? 24.913 12.536 -12.269 1.00 42.66 95 PRO A C 1
ATOM 720 O O . PRO A 1 95 ? 25.283 13.176 -11.285 1.00 42.66 95 PRO A O 1
ATOM 723 N N . GLN A 1 96 ? 25.044 11.210 -12.350 1.00 49.72 96 GLN A N 1
ATOM 724 C CA . GLN A 1 96 ? 26.005 10.503 -11.513 1.00 49.72 96 GLN A CA 1
ATOM 725 C C . GLN A 1 96 ? 27.379 11.063 -11.870 1.00 49.72 96 GLN A C 1
ATOM 727 O O . GLN A 1 96 ? 27.806 10.924 -13.011 1.00 49.72 96 GLN A O 1
ATOM 732 N N . ASN A 1 97 ? 28.001 11.738 -10.903 1.00 41.84 97 ASN A N 1
ATOM 733 C CA . ASN A 1 97 ? 29.422 12.054 -10.818 1.00 41.84 97 ASN A CA 1
ATOM 734 C C . ASN A 1 97 ? 30.111 12.269 -12.175 1.00 41.84 97 ASN A C 1
ATOM 736 O O . ASN A 1 97 ? 30.668 11.337 -12.755 1.00 41.84 97 ASN A O 1
ATOM 740 N N . ALA A 1 98 ? 30.156 13.525 -12.637 1.00 42.03 98 ALA A N 1
ATOM 741 C CA . ALA A 1 98 ? 31.261 13.938 -13.493 1.00 42.03 98 ALA A CA 1
ATOM 742 C C . ALA A 1 98 ? 32.544 13.578 -12.736 1.00 42.03 98 ALA A C 1
ATOM 744 O O . ALA A 1 98 ? 32.783 14.094 -11.643 1.00 42.03 98 ALA A O 1
ATOM 745 N N . GLY A 1 99 ? 33.279 12.599 -13.263 1.00 38.66 99 GLY A N 1
ATOM 746 C CA . GLY A 1 99 ? 34.505 12.114 -12.660 1.00 38.66 99 GLY A CA 1
ATOM 747 C C . GLY A 1 99 ? 35.397 13.293 -12.303 1.00 38.66 99 GLY A C 1
ATOM 748 O O . GLY A 1 99 ? 35.646 14.167 -13.132 1.00 38.66 99 GLY A O 1
ATOM 749 N N . ILE A 1 100 ? 35.871 13.300 -11.061 1.00 46.19 100 ILE A N 1
ATOM 750 C CA . ILE A 1 100 ? 37.125 13.957 -10.731 1.00 46.19 100 ILE A CA 1
ATOM 751 C C . ILE A 1 100 ? 38.162 13.249 -11.606 1.00 46.19 100 ILE A C 1
ATOM 753 O O . ILE A 1 100 ? 38.589 12.139 -11.300 1.00 46.19 100 ILE A O 1
ATOM 757 N N . LEU A 1 101 ? 38.465 13.837 -12.761 1.00 42.47 101 LEU A N 1
ATOM 758 C CA . LEU A 1 101 ? 39.685 13.530 -13.478 1.00 42.47 101 LEU A CA 1
ATOM 759 C C . LEU A 1 101 ? 40.759 14.376 -12.815 1.00 42.47 101 LEU A C 1
ATOM 761 O O . LEU A 1 101 ? 40.743 15.602 -12.904 1.00 42.47 101 LEU A O 1
ATOM 765 N N . GLU A 1 102 ? 41.631 13.685 -12.091 1.00 41.25 102 GLU A N 1
ATOM 766 C CA . GLU A 1 102 ? 42.940 14.197 -11.726 1.00 41.25 102 GLU A CA 1
ATOM 767 C C . GLU A 1 102 ? 43.656 14.724 -12.977 1.00 41.25 102 GLU A C 1
ATOM 769 O O . GLU A 1 102 ? 43.647 14.084 -14.035 1.00 41.25 102 GLU A O 1
ATOM 774 N N . GLY A 1 103 ? 44.262 15.899 -12.826 1.00 39.59 103 GLY A N 1
ATOM 775 C CA . GLY A 1 103 ? 45.108 16.579 -13.797 1.00 39.59 103 GLY A CA 1
ATOM 776 C C . GLY A 1 103 ? 45.710 17.817 -13.161 1.00 39.59 103 GLY A C 1
ATOM 777 O O . GLY A 1 103 ? 44.927 18.748 -12.877 1.00 39.59 103 GLY A O 1
#

Radius of gyration: 17.93 Å; chains: 1; bounding box: 61×29×36 Å

pLDDT: mean 74.93, std 17.87, range [38.66, 96.31]

Secondary structure (DSSP, 8-state):
--SSPEEE-SHHHHHHH-TTHHHHHHTT--EEEEEEEEETTEEEEEEEEEE-TTS--HHHHHHHHHTHHHHHHHHHHHHHS-TTT--SSS-------------